Protein AF-0000000076639647 (afdb_homodimer)

Secondary structure (DSSP, 8-state):
---TTHHHHHHHHHHHHHHHHHTT--HHHHHHHHTS-HHHHHHHHTT-S--BHHHHHHHHHHTT--GGGGT----/---TTHHHHHHHHHHHHHHHHHTT--HHHHHHHHTS-HHHHHHHHTT-S--BHHHHHHHHHHTT--GGGGT----

InterPro domains:
  IPR001387 Cro/C1-type, helix-turn-helix domain [PF01381] (16-69)
  IPR001387 Cro/C1-type, helix-turn-helix domain [PS50943] (16-70)
  IPR001387 Cro/C1-type, helix-turn-helix domain [SM00530] (15-70)
  IPR001387 Cro/C1-type, helix-turn-helix domain [cd00093] (13-62)
  IPR010982 Lambda repressor-like, DNA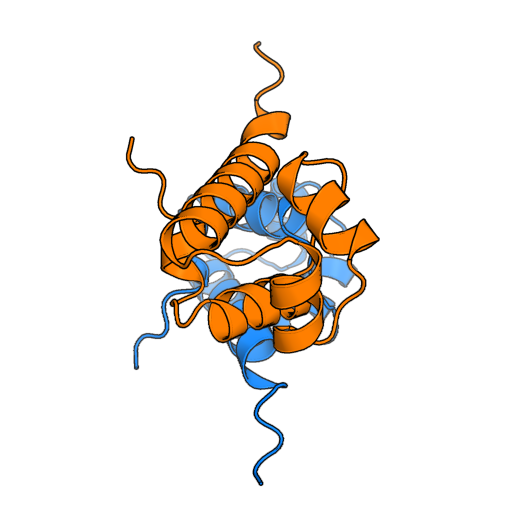-binding domain superfamily [G3DSA:1.10.260.40] (2-74)
  IPR010982 Lambda repressor-like, DNA-binding domain superfamily [SSF47413] (6-72)
  IPR050807 Transcriptional regulator/dioxygenase, bacterial-type [PTHR46797] (12-74)

Solvent-accessible surface area (backbone atoms only — not comparable to full-atom values): 8162 Å² total; per-residue (Å²): 130,80,79,61,74,65,43,58,43,37,48,34,12,46,37,48,47,52,52,36,53,74,69,70,43,50,56,57,55,47,12,59,64,34,73,48,52,38,70,53,46,52,31,34,46,65,40,70,43,79,52,30,53,66,59,49,43,33,45,20,53,52,67,72,46,56,56,56,69,42,64,58,67,85,117,129,76,80,62,74,66,45,59,43,38,48,35,10,48,39,49,47,52,54,35,54,74,69,71,42,51,56,56,55,46,12,59,63,34,73,48,53,38,70,54,46,53,32,34,45,66,39,71,43,79,50,32,52,64,57,48,44,32,46,20,53,52,67,74,46,56,55,57,70,43,65,59,68,84,118

Radius of gyration: 15.53 Å; Cα contacts (8 Å, |Δi|>4): 179; chains: 2; bounding box: 25×42×47 Å

Structure (mmCIF, N/CA/C/O backbone):
data_AF-0000000076639647-model_v1
#
loop_
_entity.id
_entity.type
_entity.pdbx_description
1 polymer 'DNA-binding transcriptional regulator, XRE-family HTH domain'
#
loop_
_atom_site.group_PDB
_atom_site.id
_atom_site.type_symbol
_atom_site.label_atom_id
_atom_site.label_alt_id
_atom_site.label_comp_id
_atom_site.label_asym_id
_atom_site.label_entity_id
_atom_site.label_seq_id
_atom_site.pdbx_PDB_ins_code
_atom_site.Cartn_x
_atom_site.Cartn_y
_atom_site.Cartn_z
_atom_site.occupancy
_atom_site.B_iso_or_equiv
_atom_site.auth_seq_id
_atom_site.auth_comp_id
_atom_site.auth_asym_id
_atom_site.auth_atom_id
_atom_site.pdbx_PDB_model_num
ATOM 1 N N . MET A 1 1 ? 0.332 -7.02 24.578 1 25.45 1 MET A N 1
ATOM 2 C CA . MET A 1 1 ? -0.233 -6.07 23.625 1 25.45 1 MET A CA 1
ATOM 3 C C . MET A 1 1 ? -0.128 -6.605 22.188 1 25.45 1 MET A C 1
ATOM 5 O O . MET A 1 1 ? 0.975 -6.781 21.672 1 25.45 1 MET A O 1
ATOM 9 N N . ALA A 1 2 ? -0.721 -7.527 21.766 1 33.97 2 ALA A N 1
ATOM 10 C CA . ALA A 1 2 ? -0.549 -8.594 20.781 1 33.97 2 ALA A CA 1
ATOM 11 C C . ALA A 1 2 ? -0.058 -8.031 19.438 1 33.97 2 ALA A C 1
ATOM 13 O O . ALA A 1 2 ? -0.407 -6.914 19.062 1 33.97 2 ALA A O 1
ATOM 14 N N . ASN A 1 3 ? 1.203 -8.141 18.984 1 36.84 3 ASN A N 1
ATOM 15 C CA . ASN A 1 3 ? 2.139 -7.723 17.953 1 36.84 3 ASN A CA 1
ATOM 16 C C . ASN A 1 3 ? 1.425 -7.465 16.625 1 36.84 3 ASN A C 1
ATOM 18 O O . ASN A 1 3 ? 1.269 -8.383 15.812 1 36.84 3 ASN A O 1
ATOM 22 N N . ASN A 1 4 ? 0.491 -6.723 16.516 1 41 4 ASN A N 1
ATOM 23 C CA . ASN A 1 4 ? -0.639 -6.309 15.695 1 41 4 ASN A CA 1
ATOM 24 C C . ASN A 1 4 ? -0.181 -5.812 14.32 1 41 4 ASN A C 1
ATOM 26 O O . ASN A 1 4 ? -0.945 -5.164 13.609 1 41 4 ASN A O 1
ATOM 30 N N . LYS A 1 5 ? 0.911 -5.098 14.453 1 46.59 5 LYS A N 1
ATOM 31 C CA . LYS A 1 5 ? 1.604 -4.594 13.273 1 46.59 5 LYS A CA 1
ATOM 32 C C . LYS A 1 5 ? 1.525 -5.594 12.125 1 46.59 5 LYS A C 1
ATOM 34 O O . LYS A 1 5 ? 1.359 -5.207 10.969 1 46.59 5 LYS A O 1
ATOM 39 N N . ASN A 1 6 ? 1.91 -6.953 12.516 1 57.12 6 ASN A N 1
ATOM 40 C CA . ASN A 1 6 ? 2.133 -8.055 11.586 1 57.12 6 ASN A CA 1
ATOM 41 C C . ASN A 1 6 ? 0.899 -8.32 10.727 1 57.12 6 ASN A C 1
ATOM 43 O O . ASN A 1 6 ? 0.887 -9.258 9.922 1 57.12 6 ASN A O 1
ATOM 47 N N . ASN A 1 7 ? -0.027 -7.418 10.898 1 83.56 7 ASN A N 1
ATOM 48 C CA . ASN A 1 7 ? -1.367 -7.863 10.531 1 83.56 7 ASN A CA 1
ATOM 49 C C . ASN A 1 7 ? -1.749 -7.391 9.133 1 83.56 7 ASN A C 1
ATOM 51 O O . ASN A 1 7 ? -2.291 -8.164 8.336 1 83.56 7 ASN A O 1
ATOM 55 N N . ILE A 1 8 ? -1.068 -6.18 8.852 1 94.06 8 ILE A N 1
ATOM 56 C CA . ILE A 1 8 ? -1.58 -5.695 7.57 1 94.06 8 ILE A CA 1
ATOM 57 C C . ILE A 1 8 ? -0.823 -6.363 6.426 1 94.06 8 ILE A C 1
ATOM 59 O O . ILE A 1 8 ? -1.397 -6.641 5.371 1 94.06 8 ILE A O 1
ATOM 63 N N . LEU A 1 9 ? 0.463 -6.621 6.684 1 96.44 9 LEU A N 1
ATOM 64 C CA . LEU A 1 9 ? 1.245 -7.32 5.672 1 96.44 9 LEU A CA 1
ATOM 65 C C . LEU A 1 9 ? 0.719 -8.734 5.461 1 96.44 9 LEU A C 1
ATOM 67 O O . LEU A 1 9 ? 0.667 -9.227 4.328 1 96.44 9 LEU A O 1
ATOM 71 N N . ASN A 1 10 ? 0.425 -9.328 6.578 1 95.75 10 ASN A N 1
ATOM 72 C CA . ASN A 1 10 ? -0.149 -10.664 6.492 1 95.75 10 ASN A CA 1
ATOM 73 C C . ASN A 1 10 ? -1.484 -10.656 5.754 1 95.75 10 ASN A C 1
ATOM 75 O O . ASN A 1 10 ? -1.745 -11.531 4.926 1 95.75 10 ASN A O 1
ATOM 79 N N . LEU A 1 11 ? -2.254 -9.711 6.07 1 94.62 11 LEU A N 1
ATOM 80 C CA . LEU A 1 11 ? -3.555 -9.578 5.422 1 94.62 11 LEU A CA 1
ATOM 81 C C . LEU A 1 11 ? -3.396 -9.406 3.914 1 94.62 11 LEU A C 1
ATOM 83 O O . LEU A 1 11 ? -4.055 -10.102 3.137 1 94.62 11 LEU A O 1
ATOM 87 N N . PHE A 1 12 ? -2.553 -8.516 3.529 1 96.75 12 PHE A N 1
ATOM 88 C CA . PHE A 1 12 ? -2.324 -8.258 2.111 1 96.75 12 PHE A CA 1
ATOM 89 C C . PHE A 1 12 ? -1.763 -9.5 1.425 1 96.75 12 PHE A C 1
ATOM 91 O O . PHE A 1 12 ? -2.256 -9.914 0.372 1 96.75 12 PHE A O 1
ATOM 98 N N . GLY A 1 13 ? -0.747 -10 2.033 1 97.62 13 GLY A N 1
ATOM 99 C CA . GLY A 1 13 ? -0.134 -11.188 1.468 1 97.62 13 GLY A CA 1
ATOM 100 C C . GLY A 1 13 ? -1.11 -12.336 1.295 1 97.62 13 GLY A C 1
ATOM 101 O O . GLY A 1 13 ? -1.112 -13.008 0.26 1 97.62 13 GLY A O 1
ATOM 102 N N . ASP A 1 14 ? -1.937 -12.609 2.271 1 96.5 14 ASP A N 1
ATOM 103 C CA . ASP A 1 14 ? -2.926 -13.68 2.227 1 96.5 14 ASP A CA 1
ATOM 104 C C . ASP A 1 14 ? -3.92 -13.469 1.088 1 96.5 14 ASP A C 1
ATOM 106 O O . ASP A 1 14 ? -4.289 -14.414 0.392 1 96.5 14 ASP A O 1
ATOM 110 N N . ARG A 1 15 ? -4.293 -12.242 0.905 1 96.88 15 ARG A N 1
ATOM 111 C CA . ARG A 1 15 ? -5.238 -11.93 -0.163 1 96.88 15 ARG A CA 1
ATOM 112 C C . ARG A 1 15 ? -4.602 -12.133 -1.533 1 96.88 15 ARG A C 1
ATOM 114 O O . ARG A 1 15 ? -5.258 -12.609 -2.463 1 96.88 15 ARG A O 1
ATOM 121 N N . VAL A 1 16 ? -3.41 -11.719 -1.623 1 98.25 16 VAL A N 1
ATOM 122 C CA . VAL A 1 16 ? -2.686 -11.93 -2.871 1 98.25 16 VAL A CA 1
ATOM 123 C C . VAL A 1 16 ? -2.629 -13.422 -3.186 1 98.25 16 VAL A C 1
ATOM 125 O O . VAL A 1 16 ? -2.934 -13.836 -4.305 1 98.25 16 VAL A O 1
ATOM 128 N N . ARG A 1 17 ? -2.26 -14.156 -2.197 1 98.31 17 ARG A N 1
ATOM 129 C CA . ARG A 1 17 ? -2.176 -15.602 -2.387 1 98.31 17 ARG A CA 1
ATOM 130 C C . ARG A 1 17 ? -3.525 -16.172 -2.801 1 98.31 17 ARG A C 1
ATOM 132 O O . ARG A 1 17 ? -3.605 -16.953 -3.75 1 98.31 17 ARG A O 1
ATOM 139 N N . GLN A 1 18 ? -4.543 -15.836 -2.098 1 97.88 18 GLN A N 1
ATOM 140 C CA . GLN A 1 18 ? -5.887 -16.328 -2.389 1 97.88 18 GLN A CA 1
ATOM 141 C C . GLN A 1 18 ? -6.305 -15.984 -3.812 1 97.88 18 GLN A C 1
ATOM 143 O O . GLN A 1 18 ? -6.797 -16.844 -4.551 1 97.88 18 GLN A O 1
ATOM 148 N N . ALA A 1 19 ? -6.098 -14.766 -4.18 1 98 19 ALA A N 1
ATOM 149 C CA . ALA A 1 19 ? -6.473 -14.305 -5.512 1 98 19 ALA A CA 1
ATOM 150 C C . ALA A 1 19 ? -5.66 -15.016 -6.59 1 98 19 ALA A C 1
ATOM 152 O O . ALA A 1 19 ? -6.195 -15.391 -7.633 1 98 19 ALA A O 1
ATOM 153 N N . ARG A 1 20 ? -4.402 -15.102 -6.297 1 98.62 20 ARG A N 1
ATOM 154 C CA . ARG A 1 20 ? -3.523 -15.789 -7.238 1 98.62 20 ARG A CA 1
ATOM 155 C C . ARG A 1 20 ? -3.979 -17.234 -7.465 1 98.62 20 ARG A C 1
ATOM 157 O O . ARG A 1 20 ? -4.082 -17.672 -8.609 1 98.62 20 ARG A O 1
ATOM 164 N N . VAL A 1 21 ? -4.27 -17.953 -6.41 1 98.44 21 VAL A N 1
ATOM 165 C CA . VAL A 1 21 ? -4.688 -19.344 -6.457 1 98.44 21 VAL A CA 1
ATOM 166 C C . VAL A 1 21 ? -6.043 -19.469 -7.148 1 98.44 21 VAL A C 1
ATOM 168 O O . VAL A 1 21 ? -6.262 -20.359 -7.961 1 98.44 21 VAL A O 1
ATOM 171 N N . GLU A 1 22 ? -6.926 -18.547 -6.863 1 97.88 22 GLU A N 1
ATOM 172 C CA . GLU A 1 22 ? -8.25 -18.516 -7.488 1 97.88 22 GLU A CA 1
ATOM 173 C C . GLU A 1 22 ? -8.141 -18.359 -9 1 97.88 22 GLU A C 1
ATOM 175 O O . GLU A 1 22 ? -8.945 -18.922 -9.742 1 97.88 22 GLU A O 1
ATOM 180 N N . LYS A 1 23 ? -7.152 -17.734 -9.461 1 97.88 23 LYS A N 1
ATOM 181 C CA . LYS A 1 23 ? -6.957 -17.5 -10.883 1 97.88 23 LYS A CA 1
ATOM 182 C C . LYS A 1 23 ? -6.062 -18.562 -11.508 1 97.88 23 LYS A C 1
ATOM 184 O O . LYS A 1 23 ? -5.695 -18.469 -12.68 1 97.88 23 LYS A O 1
ATOM 189 N N . LYS A 1 24 ? -5.645 -19.5 -10.656 1 98.38 24 LYS A N 1
ATOM 190 C CA . LYS A 1 24 ? -4.836 -20.641 -11.07 1 98.38 24 LYS A CA 1
ATOM 191 C C . LYS A 1 24 ? -3.475 -20.188 -11.586 1 98.38 24 LYS A C 1
ATOM 193 O O . LYS A 1 24 ? -2.979 -20.719 -12.586 1 98.38 24 LYS A O 1
ATOM 198 N N . LEU A 1 25 ? -2.969 -19.219 -10.961 1 98.62 25 LEU A N 1
ATOM 199 C CA . LEU A 1 25 ? -1.64 -18.719 -11.297 1 98.62 25 LEU A CA 1
ATOM 200 C C . LEU A 1 25 ? -0.6 -19.234 -10.305 1 98.62 25 LEU A C 1
ATOM 202 O O . LEU A 1 25 ? -0.867 -19.312 -9.102 1 98.62 25 LEU A O 1
ATOM 206 N N . SER A 1 26 ? 0.543 -19.516 -10.859 1 98.62 26 SER A N 1
ATOM 207 C CA . SER A 1 26 ? 1.692 -19.75 -9.992 1 98.62 26 SER A CA 1
ATOM 208 C C . SER A 1 26 ? 2.328 -18.422 -9.555 1 98.62 26 SER A C 1
ATOM 210 O O . SER A 1 26 ? 1.987 -17.359 -10.086 1 98.62 26 SER A O 1
ATOM 212 N N . GLN A 1 27 ? 3.195 -18.531 -8.586 1 98.56 27 GLN A N 1
ATOM 213 C CA . GLN A 1 27 ? 3.936 -17.328 -8.203 1 98.56 27 GLN A CA 1
ATOM 214 C C . GLN A 1 27 ? 4.723 -16.766 -9.383 1 98.56 27 GLN A C 1
ATOM 216 O O . GLN A 1 27 ? 4.824 -15.555 -9.547 1 98.56 27 GLN A O 1
ATOM 221 N N . GLU A 1 28 ? 5.289 -17.656 -10.188 1 98.69 28 GLU A N 1
ATOM 222 C CA . GLU A 1 28 ? 6.043 -17.266 -11.375 1 98.69 28 GLU A CA 1
ATOM 223 C C . GLU A 1 28 ? 5.148 -16.547 -12.383 1 98.69 28 GLU A C 1
ATOM 225 O O . GLU A 1 28 ? 5.527 -15.523 -12.945 1 98.69 28 GLU A O 1
ATOM 230 N N . ASP A 1 29 ? 3.951 -17.141 -12.648 1 98.75 29 ASP A N 1
ATOM 231 C CA . ASP A 1 29 ? 2.992 -16.531 -13.562 1 98.75 29 ASP A CA 1
ATOM 232 C C . ASP A 1 29 ? 2.623 -15.117 -13.109 1 98.75 29 ASP A C 1
ATOM 234 O O . ASP A 1 29 ? 2.643 -14.18 -13.906 1 98.75 29 ASP A O 1
ATOM 238 N N . LEU A 1 30 ? 2.344 -15 -11.883 1 98.75 30 LEU A N 1
ATOM 239 C CA . LEU A 1 30 ? 1.962 -13.703 -11.336 1 98.75 30 LEU A CA 1
ATOM 240 C C . LEU A 1 30 ? 3.113 -12.711 -11.438 1 98.75 30 LEU A C 1
ATOM 242 O O . LEU A 1 30 ? 2.904 -11.539 -11.781 1 98.75 30 LEU A O 1
ATOM 246 N N . ALA A 1 31 ? 4.262 -13.133 -11.062 1 98.75 31 ALA A N 1
ATOM 247 C CA . ALA A 1 31 ? 5.449 -12.289 -11.133 1 98.75 31 ALA A CA 1
ATOM 248 C C . ALA A 1 31 ? 5.648 -11.742 -12.539 1 98.75 31 ALA A C 1
ATOM 250 O O . ALA A 1 31 ? 5.918 -10.547 -12.719 1 98.75 31 ALA A O 1
ATOM 251 N N . ASN A 1 32 ? 5.48 -12.562 -13.516 1 98.62 32 ASN A N 1
ATOM 252 C CA . ASN A 1 32 ? 5.617 -12.156 -14.914 1 98.62 32 ASN A CA 1
ATOM 253 C C . ASN A 1 32 ? 4.566 -11.125 -15.297 1 98.62 32 ASN A C 1
ATOM 255 O O . ASN A 1 32 ? 4.891 -10.094 -15.891 1 98.62 32 ASN A O 1
ATOM 259 N N . LEU A 1 33 ? 3.34 -11.359 -14.945 1 98.44 33 LEU A N 1
ATOM 260 C CA . LEU A 1 33 ? 2.238 -10.461 -15.258 1 98.44 33 LEU A CA 1
ATOM 261 C C . LEU A 1 33 ? 2.434 -9.102 -14.586 1 98.44 33 LEU A C 1
ATOM 263 O O . LEU A 1 33 ? 2.062 -8.07 -15.141 1 98.44 33 LEU A O 1
ATOM 267 N N . ALA A 1 34 ? 2.977 -9.141 -13.414 1 98.44 34 ALA A N 1
ATOM 268 C CA . ALA A 1 34 ? 3.133 -7.922 -12.617 1 98.44 34 ALA A CA 1
ATOM 269 C C . ALA A 1 34 ? 4.477 -7.254 -12.898 1 98.44 34 ALA A C 1
ATOM 271 O O . ALA A 1 34 ? 4.754 -6.172 -12.375 1 98.44 34 ALA A O 1
ATOM 272 N N . ASP A 1 35 ? 5.312 -7.867 -13.648 1 98.38 35 ASP A N 1
ATOM 273 C CA . ASP A 1 35 ? 6.66 -7.379 -13.938 1 98.38 35 ASP A CA 1
ATOM 274 C C . ASP A 1 35 ? 7.484 -7.277 -12.656 1 98.38 35 ASP A C 1
ATOM 276 O O . ASP A 1 35 ? 8.039 -6.219 -12.352 1 98.38 35 ASP A O 1
ATOM 280 N N . LEU A 1 36 ? 7.453 -8.32 -11.953 1 98.5 36 LEU A N 1
ATOM 281 C CA . LEU A 1 36 ? 8.227 -8.484 -10.727 1 98.5 36 LEU A CA 1
ATOM 282 C C . LEU A 1 36 ? 8.953 -9.828 -10.719 1 98.5 36 LEU A C 1
ATOM 284 O O . LEU A 1 36 ? 8.727 -10.664 -11.586 1 98.5 36 LEU A O 1
ATOM 288 N N . HIS A 1 37 ? 9.797 -9.961 -9.742 1 98.19 37 HIS A N 1
ATOM 289 C CA . HIS A 1 37 ? 10.492 -11.234 -9.578 1 98.19 37 HIS A CA 1
ATOM 290 C C . HIS A 1 37 ? 9.656 -12.219 -8.773 1 98.19 37 HIS A C 1
ATOM 292 O O . HIS A 1 37 ? 9.008 -11.836 -7.797 1 98.19 37 HIS A O 1
ATOM 298 N N . ARG A 1 38 ? 9.758 -13.5 -9.156 1 98 38 ARG A N 1
ATOM 299 C CA . ARG A 1 38 ? 9.008 -14.547 -8.469 1 98 38 ARG A CA 1
ATOM 300 C C . ARG A 1 38 ? 9.352 -14.586 -6.984 1 98 38 ARG A C 1
ATOM 302 O O . ARG A 1 38 ? 8.469 -14.758 -6.145 1 98 38 ARG A O 1
ATOM 309 N N . THR A 1 39 ? 10.594 -14.398 -6.648 1 98.19 39 THR A N 1
ATOM 310 C CA . THR A 1 39 ? 11.008 -14.422 -5.25 1 98.19 39 THR A CA 1
ATOM 311 C C . THR A 1 39 ? 10.336 -13.297 -4.469 1 98.19 39 THR A C 1
ATOM 313 O O . THR A 1 39 ? 10.047 -13.438 -3.279 1 98.19 39 THR A O 1
ATOM 316 N N . TYR A 1 40 ? 10.086 -12.219 -5.145 1 98.31 40 TYR A N 1
ATOM 317 C CA . TYR A 1 40 ? 9.406 -11.078 -4.527 1 98.31 40 TYR A CA 1
ATOM 318 C C . TYR A 1 40 ? 7.969 -11.422 -4.176 1 98.31 40 TYR A C 1
ATOM 320 O O . TYR A 1 40 ? 7.5 -11.117 -3.078 1 98.31 40 TYR A O 1
ATOM 328 N N . ILE A 1 41 ? 7.258 -12.094 -5.113 1 98.69 41 ILE A N 1
ATOM 329 C CA . ILE A 1 41 ? 5.883 -12.516 -4.875 1 98.69 41 ILE A CA 1
ATOM 330 C C . ILE A 1 41 ? 5.828 -13.43 -3.65 1 98.69 41 ILE A C 1
ATOM 332 O O . ILE A 1 41 ? 4.984 -13.242 -2.77 1 98.69 41 ILE A O 1
ATOM 336 N N . GLY A 1 42 ? 6.723 -14.359 -3.613 1 98.5 42 GLY A N 1
ATOM 337 C CA . GLY A 1 42 ? 6.773 -15.258 -2.471 1 98.5 42 GLY A CA 1
ATOM 338 C C . GLY A 1 42 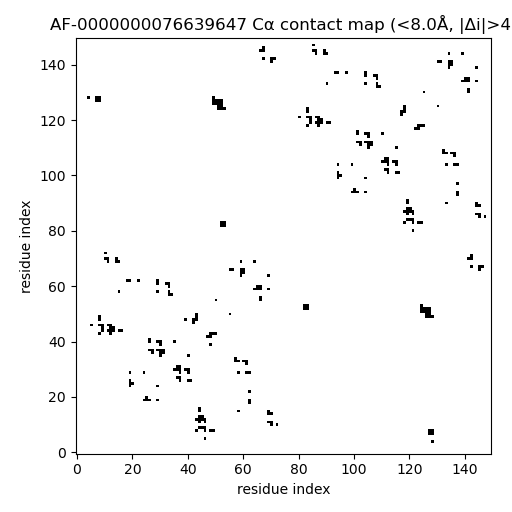? 6.969 -14.531 -1.152 1 98.5 42 GLY A C 1
ATOM 339 O O . GLY A 1 42 ? 6.297 -14.836 -0.165 1 98.5 42 GLY A O 1
ATOM 340 N N . MET A 1 43 ? 7.863 -13.617 -1.14 1 98.38 43 MET A N 1
ATOM 341 C CA . MET A 1 43 ? 8.141 -12.844 0.067 1 98.38 43 MET A CA 1
ATOM 342 C C . MET A 1 43 ? 6.93 -12.016 0.476 1 98.38 43 MET A C 1
ATOM 344 O O . MET A 1 43 ? 6.629 -11.891 1.664 1 98.38 43 MET A O 1
ATOM 348 N N . VAL A 1 44 ? 6.242 -11.445 -0.468 1 98.25 44 VAL A N 1
ATOM 349 C CA . VAL A 1 44 ? 5.043 -10.656 -0.204 1 98.25 44 VAL A CA 1
ATOM 350 C C . VAL A 1 44 ? 3.973 -11.547 0.427 1 98.25 44 VAL A C 1
ATOM 352 O O . VAL A 1 44 ? 3.377 -11.18 1.444 1 98.25 44 VAL A O 1
ATOM 355 N N . GLU A 1 45 ? 3.781 -12.734 -0.145 1 98.25 45 GLU A N 1
ATOM 356 C CA . GLU A 1 45 ? 2.727 -13.633 0.316 1 98.25 45 GLU A CA 1
ATOM 357 C C . GLU A 1 45 ? 3.021 -14.156 1.719 1 98.25 45 GLU A C 1
ATOM 359 O O . GLU A 1 45 ? 2.109 -14.57 2.438 1 98.25 45 GLU A O 1
ATOM 364 N N . ARG A 1 46 ? 4.258 -14.102 2.07 1 97.25 46 ARG A N 1
ATOM 365 C CA . ARG A 1 46 ? 4.648 -14.562 3.396 1 97.25 46 ARG A CA 1
ATOM 366 C C . ARG A 1 46 ? 4.855 -13.391 4.352 1 97.25 46 ARG A C 1
ATOM 368 O O . ARG A 1 46 ? 5.43 -13.562 5.43 1 97.25 46 ARG A O 1
ATOM 375 N N . ALA A 1 47 ? 4.516 -12.242 3.957 1 97 47 ALA A N 1
ATOM 376 C CA . ALA A 1 47 ? 4.621 -11.031 4.762 1 97 47 ALA A CA 1
ATOM 377 C C . ALA A 1 47 ? 6.07 -10.773 5.176 1 97 47 ALA A C 1
ATOM 379 O O . ALA A 1 47 ? 6.328 -10.289 6.281 1 97 47 ALA A O 1
ATOM 380 N N . GLU A 1 48 ? 6.961 -11.055 4.324 1 97.25 48 GLU A N 1
ATOM 381 C CA . GLU A 1 48 ? 8.383 -10.867 4.598 1 97.25 48 GLU A CA 1
ATOM 382 C C . GLU A 1 48 ? 8.898 -9.578 3.965 1 97.25 48 GLU A C 1
ATOM 384 O O . GLU A 1 48 ? 10.055 -9.203 4.164 1 97.25 48 GLU A O 1
ATOM 389 N N . ARG A 1 49 ? 8.055 -8.914 3.273 1 95.94 49 ARG A N 1
ATOM 390 C CA . ARG A 1 49 ? 8.406 -7.66 2.613 1 95.94 49 ARG A CA 1
ATOM 391 C C . ARG A 1 49 ? 7.406 -6.562 2.959 1 95.94 49 ARG A C 1
ATOM 393 O O . ARG A 1 49 ? 6.199 -6.801 3.002 1 95.94 49 ARG A O 1
ATOM 400 N N . ASN A 1 50 ? 7.973 -5.445 3.252 1 96.81 50 ASN A N 1
ATOM 401 C CA . ASN A 1 50 ? 7.141 -4.25 3.328 1 96.81 50 ASN A CA 1
ATOM 402 C C . ASN A 1 50 ? 6.922 -3.633 1.95 1 96.81 50 ASN A C 1
ATOM 404 O O . ASN A 1 50 ? 7.656 -2.732 1.543 1 96.81 50 ASN A O 1
ATOM 408 N N . ILE A 1 51 ? 5.871 -4.125 1.27 1 97.81 51 ILE A N 1
ATOM 409 C CA . ILE A 1 51 ? 5.613 -3.84 -0.137 1 97.81 51 ILE A CA 1
ATOM 410 C C . ILE A 1 51 ? 5.27 -2.361 -0.308 1 97.81 51 ILE A C 1
ATOM 412 O O . ILE A 1 51 ? 4.703 -1.74 0.594 1 97.81 51 ILE A O 1
ATOM 416 N N . THR A 1 52 ? 5.594 -1.836 -1.514 1 97.75 52 THR A N 1
ATOM 417 C CA . THR A 1 52 ? 5.332 -0.434 -1.817 1 97.75 52 THR A CA 1
ATOM 418 C C . THR A 1 52 ? 4.004 -0.282 -2.553 1 97.75 52 THR A C 1
ATOM 420 O O . THR A 1 52 ? 3.455 -1.26 -3.068 1 97.75 52 THR A O 1
ATOM 423 N N . LEU A 1 53 ? 3.592 0.951 -2.578 1 97.56 53 LEU A N 1
ATOM 424 C CA . LEU A 1 53 ? 2.316 1.261 -3.217 1 97.56 53 LEU A CA 1
ATOM 425 C C . LEU A 1 53 ? 2.355 0.924 -4.703 1 97.56 53 LEU A C 1
ATOM 427 O O . LEU A 1 53 ? 1.414 0.331 -5.234 1 97.56 53 LEU A O 1
ATOM 431 N N . ILE A 1 54 ? 3.393 1.237 -5.375 1 97.06 54 ILE A N 1
ATOM 432 C CA . ILE A 1 54 ? 3.506 0.964 -6.805 1 97.06 54 ILE A CA 1
ATOM 433 C C . ILE A 1 54 ? 3.449 -0.542 -7.047 1 97.06 54 ILE A C 1
ATOM 435 O O . ILE A 1 54 ? 2.709 -1.011 -7.918 1 97.06 54 ILE A O 1
ATOM 439 N N . ASN A 1 55 ? 4.191 -1.289 -6.285 1 97.81 55 ASN A N 1
ATOM 440 C CA . ASN A 1 55 ? 4.207 -2.736 -6.473 1 97.81 55 ASN A CA 1
ATOM 441 C C . ASN A 1 55 ? 2.871 -3.367 -6.094 1 97.81 55 ASN A C 1
ATOM 443 O O . ASN A 1 55 ? 2.441 -4.34 -6.715 1 97.81 55 ASN A O 1
ATOM 447 N N . MET A 1 56 ? 2.271 -2.842 -5.07 1 97.56 56 MET A N 1
ATOM 448 C CA . MET A 1 56 ? 0.926 -3.301 -4.738 1 97.56 56 MET A CA 1
ATOM 449 C C . MET A 1 56 ? -0.018 -3.129 -5.922 1 97.56 56 MET A C 1
ATOM 451 O O . MET A 1 56 ? -0.794 -4.031 -6.238 1 97.56 56 MET A O 1
ATOM 455 N N . ASN A 1 57 ? 0.089 -2.012 -6.52 1 96.81 57 ASN A N 1
ATOM 456 C CA . ASN A 1 57 ? -0.773 -1.713 -7.656 1 96.81 57 ASN A CA 1
ATOM 457 C C . ASN A 1 57 ? -0.471 -2.625 -8.844 1 96.81 57 ASN A C 1
ATOM 459 O O . ASN A 1 57 ? -1.386 -3.07 -9.539 1 96.81 57 ASN A O 1
ATOM 463 N N . LYS A 1 58 ? 0.728 -2.854 -9.086 1 97.75 58 LYS A N 1
ATOM 464 C CA . LYS A 1 58 ? 1.107 -3.781 -10.148 1 97.75 58 LYS A CA 1
ATOM 465 C C . LYS A 1 58 ? 0.479 -5.152 -9.922 1 97.75 58 LYS A C 1
ATOM 467 O O . LYS A 1 58 ? -0.057 -5.754 -10.859 1 97.75 58 LYS A O 1
ATOM 472 N N . ILE A 1 59 ? 0.567 -5.629 -8.695 1 98.25 59 ILE A N 1
ATOM 473 C CA . ILE A 1 59 ? 0.025 -6.941 -8.359 1 98.25 59 ILE A CA 1
ATOM 474 C C . ILE A 1 59 ? -1.49 -6.938 -8.547 1 98.25 59 ILE A C 1
ATOM 476 O O . ILE A 1 59 ? -2.053 -7.871 -9.125 1 98.25 59 ILE A O 1
ATOM 480 N N . ALA A 1 60 ? -2.088 -5.973 -8.062 1 97.5 60 ALA A N 1
ATOM 481 C CA . ALA A 1 60 ? -3.535 -5.863 -8.227 1 97.5 60 ALA A CA 1
ATOM 482 C C . ALA A 1 60 ? -3.928 -5.906 -9.695 1 97.5 60 ALA A C 1
ATOM 484 O O . ALA A 1 60 ? -4.848 -6.633 -10.086 1 97.5 60 ALA A O 1
ATOM 485 N N . GLN A 1 61 ? -3.248 -5.152 -10.523 1 97.31 61 GLN A N 1
ATOM 486 C CA . GLN A 1 61 ? -3.525 -5.105 -11.953 1 97.31 61 GLN A CA 1
ATOM 487 C C . GLN A 1 61 ? -3.291 -6.465 -12.602 1 97.31 61 GLN A C 1
ATOM 489 O O . GLN A 1 61 ? -4.098 -6.918 -13.422 1 97.31 61 GLN A O 1
ATOM 494 N N . ALA A 1 62 ? -2.209 -7.039 -12.188 1 98.19 62 ALA A N 1
ATOM 495 C CA . ALA A 1 62 ? -1.882 -8.359 -12.719 1 98.19 62 ALA A CA 1
ATOM 496 C C . ALA A 1 62 ? -2.973 -9.375 -12.383 1 98.19 62 ALA A C 1
ATOM 498 O O . ALA A 1 62 ? -3.223 -10.305 -13.156 1 98.19 62 ALA A O 1
ATOM 499 N N . LEU A 1 63 ? -3.604 -9.18 -11.266 1 98.31 63 LEU A N 1
ATOM 500 C CA . LEU A 1 63 ? -4.656 -10.078 -10.805 1 98.31 63 LEU A CA 1
ATOM 501 C C . LEU A 1 63 ? -6.02 -9.625 -11.305 1 98.31 63 LEU A C 1
ATOM 503 O O . LEU A 1 63 ? -7.039 -10.25 -11 1 98.31 63 LEU A O 1
ATOM 507 N N . ASP A 1 64 ? -6.082 -8.531 -12.031 1 97.31 64 ASP A N 1
ATOM 508 C CA . ASP A 1 64 ? -7.316 -7.93 -12.531 1 97.31 64 ASP A CA 1
ATOM 509 C C . ASP A 1 64 ? -8.25 -7.555 -11.383 1 97.31 64 ASP A C 1
ATOM 511 O O . ASP A 1 64 ? -9.438 -7.887 -11.406 1 97.31 64 ASP A O 1
ATOM 515 N N . LEU A 1 65 ? -7.707 -6.984 -10.367 1 96.69 65 LEU A N 1
ATOM 516 C CA . LEU A 1 65 ? -8.43 -6.492 -9.195 1 96.69 65 LEU A CA 1
ATOM 517 C C . LEU A 1 65 ? -8.109 -5.023 -8.938 1 96.69 65 LEU A C 1
ATOM 519 O O . LEU A 1 65 ? -7.094 -4.512 -9.414 1 96.69 65 LEU A O 1
ATOM 523 N N . LYS A 1 66 ? -9.023 -4.43 -8.164 1 94.06 66 LYS A N 1
ATOM 524 C CA . LYS A 1 66 ? -8.695 -3.123 -7.602 1 94.06 66 LYS A CA 1
ATOM 525 C C . LYS A 1 66 ? -7.816 -3.266 -6.363 1 94.06 66 LYS A C 1
ATOM 527 O O . LYS A 1 66 ? -7.965 -4.219 -5.594 1 94.06 66 LYS A O 1
ATOM 532 N N . LEU A 1 67 ? -6.918 -2.352 -6.188 1 95.19 67 LEU A N 1
ATOM 533 C CA . LEU A 1 67 ? -6.016 -2.398 -5.043 1 95.19 67 LEU A CA 1
ATOM 534 C C . LEU A 1 67 ? -6.793 -2.525 -3.738 1 95.19 67 LEU A C 1
ATOM 536 O O . LEU A 1 67 ? -6.406 -3.289 -2.852 1 95.19 67 LEU A O 1
ATOM 540 N N . ILE A 1 68 ? -7.906 -1.847 -3.625 1 94.19 68 ILE A N 1
ATOM 541 C CA . ILE A 1 68 ? -8.703 -1.83 -2.404 1 94.19 68 ILE A CA 1
ATOM 542 C C . ILE A 1 68 ? -9.227 -3.234 -2.109 1 94.19 68 ILE A C 1
ATOM 544 O O . ILE A 1 68 ? -9.43 -3.598 -0.949 1 94.19 68 ILE A O 1
ATOM 548 N N . ASP A 1 69 ? -9.414 -4.023 -3.156 1 93.38 69 ASP A N 1
ATOM 549 C CA . ASP A 1 69 ? -9.906 -5.387 -2.973 1 93.38 69 ASP A CA 1
ATOM 550 C C . ASP A 1 69 ? -8.875 -6.242 -2.232 1 93.38 69 ASP A C 1
ATOM 552 O O . ASP A 1 69 ? -9.242 -7.191 -1.533 1 93.38 69 ASP A O 1
ATOM 556 N N . LEU A 1 70 ? -7.664 -5.906 -2.348 1 95.75 70 LEU A N 1
ATOM 557 C CA . LEU A 1 70 ? -6.59 -6.664 -1.717 1 95.75 70 LEU A CA 1
ATOM 558 C C . LEU A 1 70 ? -6.348 -6.18 -0.291 1 95.75 70 LEU A C 1
ATOM 560 O O . LEU A 1 70 ? -5.598 -6.805 0.462 1 95.75 70 LEU A O 1
ATOM 564 N N . LEU A 1 71 ? -7.004 -5.09 0.078 1 93.81 71 LEU A N 1
ATOM 565 C CA . LEU A 1 71 ? -6.789 -4.512 1.399 1 93.81 71 LEU A CA 1
ATOM 566 C C . LEU A 1 71 ? -8.047 -4.621 2.252 1 93.81 71 LEU A C 1
ATOM 568 O O . LEU A 1 71 ? -8.055 -4.199 3.41 1 93.81 71 LEU A O 1
ATOM 572 N N . LYS A 1 72 ? -9.148 -5.039 1.615 1 82.81 72 LYS A N 1
ATOM 573 C CA . LYS A 1 72 ? -10.406 -5.172 2.34 1 82.81 72 LYS A CA 1
ATOM 574 C C . LYS A 1 72 ? -10.32 -6.27 3.396 1 82.81 72 LYS A C 1
ATOM 576 O O . LYS A 1 72 ? -9.742 -7.328 3.154 1 82.81 72 LYS A O 1
ATOM 581 N N . ASN A 1 73 ? -10.391 -5.758 4.707 1 66 73 ASN A N 1
ATOM 582 C CA . ASN A 1 73 ? -10.516 -6.789 5.73 1 66 73 ASN A CA 1
ATOM 583 C C . ASN A 1 73 ? -11.922 -7.391 5.754 1 66 73 ASN A C 1
ATOM 585 O O . ASN A 1 73 ? -12.914 -6.668 5.648 1 66 73 ASN A O 1
ATOM 589 N N . ASP A 1 74 ? -12.125 -8.555 5.234 1 48.94 74 ASP A N 1
ATOM 590 C CA . ASP A 1 74 ? -13.422 -9.18 5.465 1 48.94 74 ASP A CA 1
ATOM 591 C C . ASP A 1 74 ? -13.82 -9.094 6.934 1 48.94 74 ASP A C 1
ATOM 593 O O . ASP A 1 74 ? -15 -9.258 7.277 1 48.94 74 ASP A O 1
ATOM 597 N N . THR A 1 75 ? -13.008 -8.562 7.891 1 39.25 75 THR A N 1
ATOM 598 C CA . THR A 1 75 ? -13.719 -8.805 9.141 1 39.25 75 THR A CA 1
ATOM 599 C C . THR A 1 75 ? -14.867 -7.812 9.312 1 39.25 75 THR A C 1
ATOM 601 O O . THR A 1 75 ? -14.797 -6.684 8.82 1 39.25 75 THR A O 1
ATOM 604 N N . MET B 1 1 ? 0.353 7.785 -24.734 1 26 1 MET B N 1
ATOM 605 C CA . MET B 1 1 ? -0.069 6.75 -23.797 1 26 1 MET B CA 1
ATOM 606 C C . MET B 1 1 ? 0.052 7.238 -22.359 1 26 1 MET B C 1
ATOM 608 O O . MET B 1 1 ? 1.159 7.461 -21.859 1 26 1 MET B O 1
ATOM 612 N N . ALA B 1 2 ? -0.496 8.164 -21.953 1 33.16 2 ALA B N 1
ATOM 613 C CA . ALA B 1 2 ? -0.314 9.211 -20.938 1 33.16 2 ALA B CA 1
ATOM 614 C C . ALA B 1 2 ? 0.171 8.625 -19.625 1 33.16 2 ALA B C 1
ATOM 616 O O . ALA B 1 2 ? -0.203 7.512 -19.25 1 33.16 2 ALA B O 1
ATOM 617 N N . ASN B 1 3 ? 1.419 8.766 -19.141 1 35.84 3 ASN B N 1
ATOM 618 C CA . ASN B 1 3 ? 2.334 8.336 -18.094 1 35.84 3 ASN B CA 1
ATOM 619 C C . ASN B 1 3 ? 1.598 8.086 -16.781 1 35.84 3 ASN B C 1
ATOM 621 O O . ASN B 1 3 ? 1.431 9 -15.969 1 35.84 3 ASN B O 1
ATOM 625 N N . ASN B 1 4 ? 0.634 7.316 -16.734 1 40.59 4 ASN B N 1
ATOM 626 C CA . ASN B 1 4 ? -0.506 7 -15.883 1 40.59 4 ASN B CA 1
ATOM 627 C C . ASN B 1 4 ? -0.06 6.52 -14.5 1 40.59 4 ASN B C 1
ATOM 629 O O . ASN B 1 4 ? -0.817 5.848 -13.797 1 40.59 4 ASN B O 1
ATOM 633 N N . LYS B 1 5 ? 1.045 5.887 -14.617 1 46.81 5 LYS B N 1
ATOM 634 C CA . LYS B 1 5 ? 1.761 5.398 -13.445 1 46.81 5 LYS B CA 1
ATOM 635 C C . LYS B 1 5 ? 1.593 6.352 -12.258 1 46.81 5 LYS B C 1
ATOM 637 O O . LYS B 1 5 ? 1.438 5.91 -11.117 1 46.81 5 LYS B O 1
ATOM 642 N N . ASN B 1 6 ? 1.957 7.73 -12.586 1 55.53 6 ASN B N 1
ATOM 643 C CA . ASN B 1 6 ? 2.119 8.812 -11.617 1 55.53 6 ASN B CA 1
ATOM 644 C C . ASN B 1 6 ? 0.866 8.992 -10.766 1 55.53 6 ASN B C 1
ATOM 646 O O . ASN B 1 6 ? 0.77 9.945 -9.992 1 55.53 6 ASN B O 1
ATOM 650 N N . ASN B 1 7 ? -0.069 8.039 -10.977 1 83.44 7 ASN B N 1
ATOM 651 C CA . ASN B 1 7 ? -1.446 8.398 -10.648 1 83.44 7 ASN B CA 1
ATOM 652 C C . ASN B 1 7 ? -1.845 7.902 -9.266 1 83.44 7 ASN B C 1
ATOM 654 O O . ASN B 1 7 ? -2.459 8.633 -8.492 1 83.44 7 ASN B O 1
ATOM 658 N N . ILE B 1 8 ? -1.107 6.754 -8.93 1 94.12 8 ILE B N 1
ATOM 659 C CA . ILE B 1 8 ? -1.637 6.242 -7.668 1 94.12 8 ILE B CA 1
ATOM 660 C C . ILE B 1 8 ? -0.958 6.949 -6.496 1 94.12 8 ILE B C 1
ATOM 662 O O . ILE B 1 8 ? -1.583 7.188 -5.461 1 94.12 8 ILE B O 1
ATOM 666 N N . LEU B 1 9 ? 0.322 7.27 -6.715 1 96.44 9 LEU B N 1
ATOM 667 C CA . LEU B 1 9 ? 1.031 8.008 -5.676 1 96.44 9 LEU B CA 1
ATOM 668 C C . LEU B 1 9 ? 0.425 9.398 -5.484 1 96.44 9 LEU B C 1
ATOM 670 O O . LEU B 1 9 ? 0.311 9.875 -4.355 1 96.44 9 LEU B O 1
ATOM 674 N N . ASN B 1 10 ? 0.133 9.969 -6.609 1 95.75 10 ASN B N 1
ATOM 675 C CA . ASN B 1 10 ? -0.513 11.273 -6.547 1 95.75 10 ASN B CA 1
ATOM 676 C C . ASN B 1 10 ? -1.87 11.195 -5.855 1 95.75 10 ASN B C 1
ATOM 678 O O . ASN B 1 10 ? -2.203 12.055 -5.035 1 95.75 10 ASN B O 1
ATOM 682 N N . LEU B 1 11 ? -2.58 10.211 -6.203 1 94.62 11 LEU B N 1
ATOM 683 C CA . LEU B 1 11 ? -3.895 10.008 -5.602 1 94.62 11 LEU B CA 1
ATOM 684 C C . LEU B 1 11 ? -3.779 9.852 -4.09 1 94.62 11 LEU B C 1
ATOM 686 O O . LEU B 1 11 ? -4.5 10.508 -3.336 1 94.62 11 LEU B O 1
ATOM 690 N N . PHE B 1 12 ? -2.898 9.008 -3.664 1 96.75 12 PHE B N 1
ATOM 691 C CA . PHE B 1 12 ? -2.705 8.766 -2.24 1 96.75 12 PHE B CA 1
ATOM 692 C C . PHE B 1 12 ? -2.234 10.031 -1.535 1 96.75 12 PHE B C 1
ATOM 694 O O . PHE B 1 12 ? -2.783 10.414 -0.5 1 96.75 12 PHE B O 1
ATOM 701 N N . GLY B 1 13 ? -1.225 10.578 -2.117 1 97.62 13 GLY B N 1
ATOM 702 C CA . GLY B 1 13 ? -0.695 11.805 -1.532 1 97.62 13 GLY B CA 1
ATOM 703 C C . G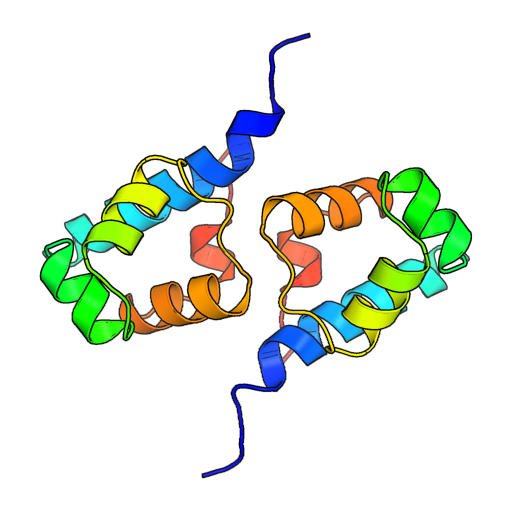LY B 1 13 ? -1.736 12.898 -1.395 1 97.62 13 GLY B C 1
ATOM 704 O O . GLY B 1 13 ? -1.81 13.57 -0.36 1 97.62 13 GLY B O 1
ATOM 705 N N . ASP B 1 14 ? -2.547 13.125 -2.4 1 96.5 14 ASP B N 1
ATOM 706 C CA . ASP B 1 14 ? -3.594 14.141 -2.391 1 96.5 14 ASP B CA 1
ATOM 707 C C . ASP B 1 14 ? -4.613 13.875 -1.288 1 96.5 14 ASP B C 1
ATOM 709 O O . ASP B 1 14 ? -5.059 14.797 -0.606 1 96.5 14 ASP B O 1
ATOM 713 N N . ARG B 1 15 ? -4.918 12.625 -1.109 1 96.81 15 ARG B N 1
ATOM 714 C CA . ARG B 1 15 ? -5.883 12.258 -0.077 1 96.81 15 ARG B CA 1
ATOM 715 C C . ARG B 1 15 ? -5.309 12.492 1.316 1 96.81 15 ARG B C 1
ATOM 717 O O . ARG B 1 15 ? -6.02 12.938 2.221 1 96.81 15 ARG B O 1
ATOM 724 N N . VAL B 1 16 ? -4.102 12.148 1.453 1 98.25 16 VAL B N 1
ATOM 725 C CA . VAL B 1 16 ? -3.436 12.398 2.727 1 98.25 16 VAL B CA 1
ATOM 726 C C . VAL B 1 16 ? -3.469 13.891 3.045 1 98.25 16 VAL B C 1
ATOM 728 O O . VAL B 1 16 ? -3.834 14.289 4.152 1 98.25 16 VAL B O 1
ATOM 731 N N . ARG B 1 17 ? -3.111 14.656 2.066 1 98.31 17 ARG B N 1
ATOM 732 C CA . ARG B 1 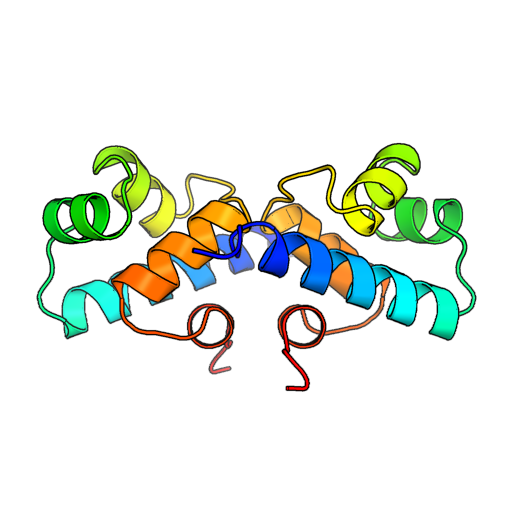17 ? -3.111 16.094 2.258 1 98.31 17 ARG B CA 1
ATOM 733 C C . ARG B 1 17 ? -4.504 16.609 2.623 1 98.31 17 ARG B C 1
ATOM 735 O O . ARG B 1 17 ? -4.66 17.375 3.566 1 98.31 17 ARG B O 1
ATOM 742 N N . GLN B 1 18 ? -5.48 16.203 1.876 1 97.88 18 GLN B N 1
ATOM 743 C CA . GLN B 1 18 ? -6.855 16.625 2.119 1 97.88 18 GLN B CA 1
ATOM 744 C C . GLN B 1 18 ? -7.305 16.25 3.527 1 97.88 18 GLN B C 1
ATOM 746 O O . GLN B 1 18 ? -7.871 17.078 4.246 1 97.88 18 GLN B O 1
ATOM 751 N N . ALA B 1 19 ? -7.047 15.047 3.9 1 98 19 ALA B N 1
ATOM 752 C CA . ALA B 1 19 ? -7.445 14.562 5.219 1 98 19 ALA B CA 1
ATOM 753 C C . ALA B 1 19 ? -6.707 15.312 6.324 1 98 19 ALA B C 1
ATOM 755 O O . ALA B 1 19 ? -7.301 15.664 7.348 1 98 19 ALA B O 1
ATOM 756 N N . ARG B 1 20 ? -5.445 15.477 6.074 1 98.62 20 ARG B N 1
ATOM 757 C CA . ARG B 1 20 ? -4.637 16.203 7.043 1 98.62 20 ARG B CA 1
ATOM 758 C C . ARG B 1 20 ? -5.176 17.625 7.254 1 98.62 20 ARG B C 1
ATOM 760 O O . ARG B 1 20 ? -5.348 18.062 8.391 1 98.62 20 ARG B O 1
ATOM 767 N N . VAL B 1 21 ? -5.469 18.328 6.203 1 98.5 21 VAL B N 1
ATOM 768 C CA . VAL B 1 21 ? -5.961 19.703 6.234 1 98.5 21 VAL B CA 1
ATOM 769 C C . VAL B 1 21 ? -7.344 19.734 6.879 1 98.5 21 VAL B C 1
ATOM 771 O O . VAL B 1 21 ? -7.637 20.625 7.684 1 98.5 21 VAL B O 1
ATOM 774 N N . GLU B 1 22 ? -8.164 18.766 6.551 1 97.81 22 GLU B N 1
ATOM 775 C CA . GLU B 1 22 ? -9.5 18.672 7.125 1 97.81 22 GLU B CA 1
ATOM 776 C C . GLU B 1 22 ? -9.445 18.531 8.641 1 97.81 22 GLU B C 1
ATOM 778 O O . GLU B 1 22 ? -10.305 19.047 9.359 1 97.81 22 GLU B O 1
ATOM 783 N N . LYS B 1 23 ? -8.438 17.953 9.148 1 97.88 23 LYS B N 1
ATOM 784 C CA . LYS B 1 23 ? -8.281 17.719 10.578 1 97.88 23 LYS B CA 1
ATOM 785 C C . LYS B 1 23 ? -7.465 18.828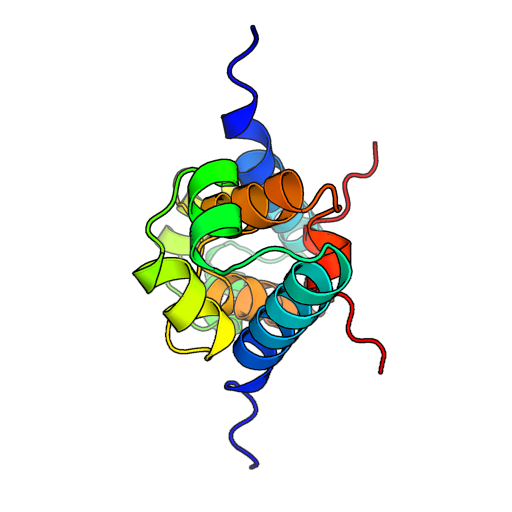 11.234 1 97.88 23 LYS B C 1
ATOM 787 O O . LYS B 1 23 ? -7.129 18.75 12.414 1 97.88 23 LYS B O 1
ATOM 792 N N . LYS B 1 24 ? -7.078 19.797 10.398 1 98.31 24 LYS B N 1
ATOM 793 C CA . LYS B 1 24 ? -6.348 20.969 10.836 1 98.31 24 LYS B CA 1
ATOM 794 C C . LYS B 1 24 ? -4.98 20.594 11.406 1 98.31 24 LYS B C 1
ATOM 796 O O . LYS B 1 24 ? -4.547 21.141 12.422 1 98.31 24 LYS B O 1
ATOM 801 N N . LEU B 1 25 ? -4.395 19.656 10.789 1 98.62 25 LEU B N 1
ATOM 802 C CA . LEU B 1 25 ? -3.055 19.219 11.172 1 98.62 25 LEU B CA 1
ATOM 803 C C . LEU B 1 25 ? -2.008 19.781 10.219 1 98.62 25 LEU B C 1
ATOM 805 O O . LEU B 1 25 ? -2.236 19.844 9.008 1 98.62 25 LEU B O 1
ATOM 809 N N . SER B 1 26 ? -0.896 20.156 10.82 1 98.62 26 SER B N 1
ATOM 810 C CA . SER B 1 26 ? 0.271 20.453 9.992 1 98.62 26 SER B CA 1
ATOM 811 C C . SER B 1 26 ? 0.991 19.172 9.586 1 98.62 26 SER B C 1
ATOM 813 O O . SER B 1 26 ? 0.687 18.094 10.102 1 98.62 26 SER B O 1
ATOM 815 N N . GLN B 1 27 ? 1.887 19.297 8.641 1 98.56 27 GLN B N 1
ATOM 816 C CA . GLN B 1 27 ? 2.703 18.141 8.281 1 98.56 27 GLN B CA 1
ATOM 817 C C . GLN B 1 27 ? 3.475 17.625 9.492 1 98.56 27 GLN B C 1
ATOM 819 O O . GLN B 1 27 ? 3.629 16.406 9.664 1 98.56 27 GLN B O 1
ATOM 824 N N . GLU B 1 28 ? 3.959 18.531 10.312 1 98.62 28 GLU B N 1
ATOM 825 C CA . GLU B 1 28 ? 4.688 18.188 11.523 1 98.62 28 GLU B CA 1
ATOM 826 C C . GLU B 1 28 ? 3.795 17.422 12.508 1 98.62 28 GLU B C 1
ATOM 828 O O . GLU B 1 28 ? 4.207 16.422 13.078 1 98.62 28 GLU B O 1
ATOM 833 N N . ASP B 1 29 ? 2.566 17.953 12.727 1 98.75 29 ASP B N 1
ATOM 834 C CA . ASP B 1 29 ? 1.609 17.297 13.609 1 98.75 29 ASP B CA 1
ATOM 835 C C . ASP B 1 29 ? 1.331 15.859 13.141 1 98.75 29 ASP B C 1
ATOM 837 O O . ASP B 1 29 ? 1.37 14.922 13.938 1 98.75 29 ASP B O 1
ATOM 841 N N . LEU B 1 30 ? 1.104 15.719 11.898 1 98.75 30 LEU B N 1
ATOM 842 C CA . LEU B 1 30 ? 0.811 14.406 11.336 1 98.75 30 LEU B CA 1
ATOM 843 C C . LEU B 1 30 ? 2.01 13.477 11.484 1 98.75 30 LEU B C 1
ATOM 845 O O . LEU B 1 30 ? 1.851 12.297 11.82 1 98.75 30 LEU B O 1
ATOM 849 N N . ALA B 1 31 ? 3.145 13.977 11.148 1 98.75 31 ALA B N 1
ATOM 850 C CA . ALA B 1 31 ? 4.371 13.188 11.266 1 98.75 31 ALA B CA 1
ATOM 851 C C . ALA B 1 31 ? 4.547 12.648 12.68 1 98.75 31 ALA B C 1
ATOM 853 O O . ALA B 1 31 ? 4.871 11.477 12.867 1 98.75 31 ALA B O 1
ATOM 854 N N . ASN B 1 32 ? 4.301 13.469 13.648 1 98.62 32 ASN B N 1
ATOM 855 C CA . ASN B 1 32 ? 4.406 13.062 15.047 1 98.62 32 ASN B CA 1
ATOM 856 C C . ASN B 1 32 ? 3.396 11.977 15.398 1 98.62 32 ASN B C 1
ATOM 858 O O . ASN B 1 32 ? 3.75 10.969 16.016 1 98.62 32 ASN B O 1
ATOM 862 N N . LEU B 1 33 ? 2.174 12.141 15.008 1 98.38 33 LEU B N 1
ATOM 863 C CA . LEU B 1 33 ? 1.11 11.188 15.281 1 98.38 33 LEU B CA 1
ATOM 864 C C . LEU B 1 33 ? 1.401 9.844 14.617 1 98.38 33 LEU B C 1
ATOM 866 O O . LEU B 1 33 ? 1.067 8.789 15.156 1 98.38 33 LEU B O 1
ATOM 870 N N . ALA B 1 34 ? 1.988 9.898 13.469 1 98.44 34 ALA B N 1
ATOM 871 C CA . ALA B 1 34 ? 2.234 8.695 12.68 1 98.44 34 ALA B CA 1
ATOM 872 C C . ALA B 1 34 ? 3.6 8.094 13 1 98.44 34 ALA B C 1
ATOM 874 O O . ALA B 1 34 ? 3.955 7.031 12.484 1 98.44 34 ALA B O 1
ATOM 875 N N . ASP B 1 35 ? 4.375 8.75 13.781 1 98.31 35 ASP B N 1
ATOM 876 C CA . ASP B 1 35 ? 5.734 8.336 14.109 1 98.31 35 ASP B CA 1
ATOM 877 C C . ASP B 1 35 ? 6.609 8.281 12.859 1 98.31 35 ASP B C 1
ATOM 879 O O . ASP B 1 35 ? 7.234 7.258 12.578 1 98.31 35 ASP B O 1
ATOM 883 N N . LEU B 1 36 ? 6.551 9.336 12.156 1 98.44 36 LEU B N 1
ATOM 884 C CA . LEU B 1 36 ? 7.355 9.539 10.953 1 98.44 36 LEU B CA 1
ATOM 885 C C . LEU B 1 36 ? 8.016 10.922 10.977 1 98.44 36 LEU B C 1
ATOM 887 O O . LEU B 1 36 ? 7.707 11.742 11.836 1 98.44 36 LEU B O 1
ATOM 891 N N . HIS B 1 37 ?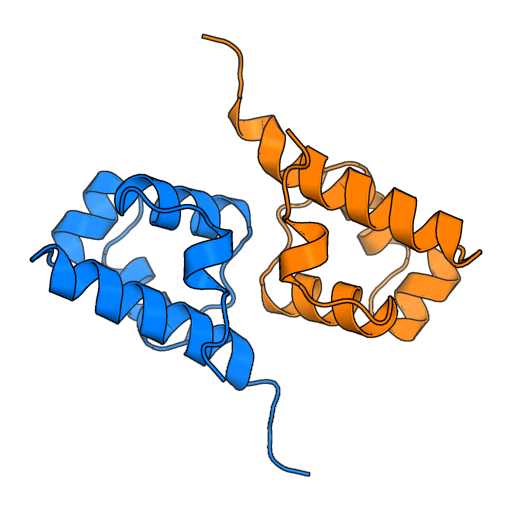 8.875 11.102 10.031 1 98.19 37 HIS B N 1
ATOM 892 C CA . HIS B 1 37 ? 9.508 12.406 9.898 1 98.19 37 HIS B CA 1
ATOM 893 C C . HIS B 1 37 ? 8.648 13.352 9.062 1 98.19 37 HIS B C 1
ATOM 895 O O . HIS B 1 37 ? 8.055 12.938 8.062 1 98.19 37 HIS B O 1
ATOM 901 N N . ARG B 1 38 ? 8.688 14.625 9.453 1 97.94 38 ARG B N 1
ATOM 902 C CA . ARG B 1 38 ? 7.902 15.633 8.75 1 97.94 38 ARG B CA 1
ATOM 903 C C . ARG B 1 38 ? 8.289 15.695 7.273 1 97.94 38 ARG B C 1
ATOM 905 O O . ARG B 1 38 ? 7.422 15.828 6.406 1 97.94 38 ARG B O 1
ATOM 912 N N . THR B 1 39 ? 9.555 15.578 6.969 1 98.12 39 THR B N 1
ATOM 913 C CA . THR B 1 39 ? 10.008 15.625 5.578 1 98.12 39 THR B CA 1
ATOM 914 C C . THR B 1 39 ? 9.414 14.469 4.781 1 98.12 39 THR B C 1
ATOM 916 O O . THR B 1 39 ? 9.164 14.594 3.58 1 98.12 39 THR B O 1
ATOM 919 N N . TYR B 1 40 ? 9.203 13.391 5.449 1 98.31 40 TYR B N 1
ATOM 920 C CA . TYR B 1 40 ? 8.617 12.219 4.809 1 98.31 40 TYR B CA 1
ATOM 921 C C . TYR B 1 40 ? 7.168 12.484 4.41 1 98.31 40 TYR B C 1
ATOM 923 O O . TYR B 1 40 ? 6.754 12.148 3.297 1 98.31 40 TYR B O 1
ATOM 931 N N . ILE B 1 41 ? 6.391 13.117 5.328 1 98.62 41 ILE B N 1
ATOM 932 C CA . ILE B 1 41 ? 5 13.461 5.039 1 98.62 41 ILE B CA 1
ATOM 933 C C . ILE B 1 41 ? 4.938 14.367 3.812 1 98.62 41 ILE B C 1
ATOM 935 O O . ILE B 1 41 ? 4.137 14.133 2.902 1 98.62 41 ILE B O 1
ATOM 939 N N . GLY B 1 42 ? 5.793 15.344 3.809 1 98.5 42 GLY B N 1
ATOM 940 C CA . GLY B 1 42 ? 5.832 16.25 2.666 1 98.5 42 GLY B CA 1
ATOM 941 C C . GLY B 1 42 ? 6.113 15.531 1.356 1 98.5 42 GLY B C 1
ATOM 942 O O . GLY B 1 42 ? 5.457 15.797 0.348 1 98.5 42 GLY B O 1
ATOM 943 N N . MET B 1 43 ? 7.059 14.656 1.371 1 98.38 43 MET B N 1
ATOM 944 C CA . MET B 1 43 ? 7.418 13.906 0.176 1 98.38 43 MET B CA 1
ATOM 945 C C . MET B 1 43 ? 6.266 13.008 -0.274 1 98.38 43 MET B C 1
ATOM 947 O O . MET B 1 43 ? 6.016 12.875 -1.473 1 98.38 43 MET B O 1
ATOM 951 N N . VAL B 1 44 ? 5.586 12.406 0.639 1 98.19 44 VAL B N 1
ATOM 952 C CA . VAL B 1 44 ? 4.441 11.555 0.333 1 98.19 44 VAL B CA 1
ATOM 953 C C . VAL B 1 44 ? 3.346 12.375 -0.336 1 98.19 44 VAL B C 1
ATOM 955 O O . VAL B 1 44 ? 2.811 11.984 -1.374 1 98.19 44 VAL B O 1
ATOM 958 N N . GLU B 1 45 ? 3.066 13.555 0.237 1 98.25 45 GLU B N 1
ATOM 959 C CA . GLU B 1 45 ? 1.979 14.398 -0.262 1 98.25 45 GLU B CA 1
ATOM 960 C C . GLU B 1 45 ? 2.293 14.93 -1.656 1 98.25 45 GLU B C 1
ATOM 962 O O . GLU B 1 45 ? 1.384 15.281 -2.41 1 98.25 45 GLU B O 1
ATOM 967 N N . ARG B 1 46 ? 3.539 14.953 -1.965 1 97.25 46 ARG B N 1
ATOM 968 C CA . ARG B 1 46 ? 3.947 15.438 -3.279 1 97.25 46 ARG B CA 1
ATOM 969 C C . ARG B 1 46 ? 4.258 14.281 -4.223 1 97.25 46 ARG B C 1
ATOM 971 O O . ARG B 1 46 ? 4.855 14.477 -5.281 1 97.25 46 ARG B O 1
ATOM 978 N N . ALA B 1 47 ? 3.961 13.102 -3.836 1 97.06 47 ALA B N 1
ATOM 979 C CA . ALA B 1 47 ? 4.16 11.898 -4.637 1 97.06 47 ALA B CA 1
ATOM 980 C C . ALA B 1 47 ? 5.633 11.719 -5 1 97.06 47 ALA B C 1
ATOM 982 O O . ALA B 1 47 ? 5.953 11.258 -6.098 1 97.06 47 ALA B O 1
ATOM 983 N N . GLU B 1 48 ? 6.484 12.055 -4.117 1 97.19 48 GLU B N 1
ATOM 984 C CA . GLU B 1 48 ? 7.922 11.945 -4.348 1 97.19 48 GLU B CA 1
ATOM 985 C C . GLU B 1 48 ? 8.484 10.68 -3.697 1 97.19 48 GLU B C 1
ATOM 987 O O . GLU B 1 48 ? 9.672 10.375 -3.848 1 97.19 48 GLU B O 1
ATOM 992 N N . ARG B 1 49 ? 7.656 9.969 -3.047 1 95.94 49 ARG B N 1
ATOM 993 C CA . ARG B 1 49 ? 8.055 8.734 -2.379 1 95.94 49 ARG B CA 1
ATOM 994 C C . ARG B 1 49 ? 7.129 7.582 -2.756 1 95.94 49 ARG B C 1
ATOM 996 O O . ARG B 1 49 ? 5.91 7.758 -2.83 1 95.94 49 ARG B O 1
ATOM 1003 N N . ASN B 1 50 ? 7.754 6.496 -3.025 1 96.88 50 ASN B N 1
ATOM 1004 C CA . ASN B 1 50 ? 6.996 5.254 -3.131 1 96.88 50 ASN B CA 1
ATOM 1005 C C . ASN B 1 50 ? 6.762 4.621 -1.761 1 96.88 50 ASN B C 1
ATOM 1007 O O . ASN B 1 50 ? 7.535 3.764 -1.329 1 96.88 50 ASN B O 1
ATOM 1011 N N . ILE B 1 51 ? 5.664 5.059 -1.115 1 97.81 51 ILE B N 1
ATOM 1012 C CA . ILE B 1 51 ? 5.379 4.758 0.284 1 97.81 51 ILE B CA 1
ATOM 1013 C C . ILE B 1 51 ? 5.109 3.264 0.447 1 97.81 51 ILE B C 1
ATOM 1015 O O . ILE B 1 51 ? 4.609 2.613 -0.474 1 97.81 51 ILE B O 1
ATOM 1019 N N . THR B 1 52 ? 5.426 2.766 1.66 1 97.81 52 THR B N 1
ATOM 1020 C CA . THR B 1 52 ? 5.223 1.352 1.959 1 97.81 52 THR B CA 1
ATOM 1021 C C . THR B 1 52 ? 3.883 1.13 2.65 1 97.81 52 THR B C 1
ATOM 1023 O O . THR B 1 52 ? 3.268 2.078 3.145 1 97.81 52 THR B O 1
ATOM 1026 N N . LEU B 1 53 ? 3.537 -0.138 2.664 1 97.56 53 LEU B N 1
ATOM 1027 C CA . LEU B 1 53 ? 2.258 -0.514 3.256 1 97.56 53 LEU B CA 1
ATOM 1028 C C . LEU B 1 53 ? 2.227 -0.178 4.742 1 97.56 53 LEU B C 1
ATOM 1030 O O . LEU B 1 53 ? 1.236 0.363 5.242 1 97.56 53 LEU B O 1
ATOM 1034 N N . ILE B 1 54 ? 3.25 -0.429 5.453 1 97 54 ILE B N 1
ATOM 1035 C CA . ILE B 1 54 ? 3.297 -0.15 6.883 1 97 54 ILE B CA 1
ATOM 1036 C C . ILE B 1 54 ? 3.152 1.351 7.121 1 97 54 ILE B C 1
ATOM 1038 O O . ILE B 1 54 ? 2.357 1.779 7.961 1 97 54 ILE B O 1
ATOM 1042 N N . ASN B 1 55 ? 3.873 2.133 6.383 1 97.88 55 ASN B N 1
ATOM 1043 C CA . ASN B 1 55 ? 3.809 3.58 6.566 1 97.88 55 ASN B CA 1
ATOM 1044 C C . ASN B 1 55 ? 2.455 4.141 6.141 1 97.88 55 ASN B C 1
ATOM 1046 O O . ASN B 1 55 ? 1.952 5.086 6.75 1 97.88 55 ASN B O 1
ATOM 1050 N N . MET B 1 56 ? 1.927 3.578 5.105 1 97.56 56 MET B N 1
ATOM 1051 C CA . MET B 1 56 ? 0.573 3.967 4.723 1 97.56 56 MET B CA 1
ATOM 1052 C C . MET B 1 56 ? -0.404 3.744 5.871 1 97.56 56 MET B C 1
ATOM 1054 O O . MET B 1 56 ? -1.239 4.605 6.156 1 97.56 56 MET B O 1
ATOM 1058 N N . ASN B 1 57 ? -0.267 2.652 6.469 1 96.81 57 ASN B N 1
ATOM 1059 C CA . ASN B 1 57 ? -1.153 2.305 7.574 1 96.81 57 ASN B CA 1
ATOM 1060 C C . ASN B 1 57 ? -0.942 3.227 8.773 1 96.81 57 ASN B C 1
ATOM 1062 O O . ASN B 1 57 ? -1.903 3.621 9.438 1 96.81 57 ASN B O 1
ATOM 1066 N N . LYS B 1 58 ? 0.225 3.512 9.062 1 97.69 58 LYS B N 1
ATOM 1067 C CA . LYS B 1 58 ? 0.518 4.457 10.141 1 97.69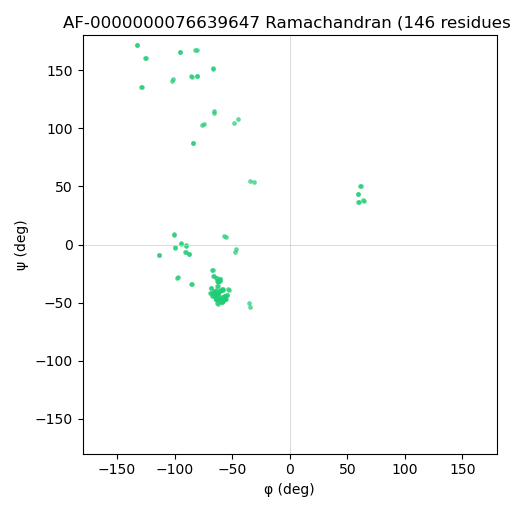 58 LYS B CA 1
ATOM 1068 C C . LYS B 1 58 ? -0.172 5.797 9.898 1 97.69 58 LYS B C 1
ATOM 1070 O O . LYS B 1 58 ? -0.772 6.367 10.805 1 97.69 58 LYS B O 1
ATOM 1075 N N . ILE B 1 59 ? -0.057 6.277 8.656 1 98.25 59 ILE B N 1
ATOM 1076 C CA . ILE B 1 59 ? -0.657 7.559 8.305 1 98.25 59 ILE B CA 1
ATOM 1077 C C . ILE B 1 59 ? -2.176 7.473 8.438 1 98.25 59 ILE B C 1
ATOM 1079 O O . ILE B 1 59 ? -2.809 8.375 9 1 98.25 59 ILE B O 1
ATOM 1083 N N . ALA B 1 60 ? -2.697 6.48 7.938 1 97.5 60 ALA B N 1
ATOM 1084 C CA . ALA B 1 60 ? -4.141 6.293 8.047 1 97.5 60 ALA B CA 1
ATOM 1085 C C . ALA B 1 60 ? -4.59 6.312 9.508 1 97.5 60 ALA B C 1
ATOM 1087 O O . ALA B 1 60 ? -5.559 6.992 9.859 1 97.5 60 ALA B O 1
ATOM 1088 N N . GLN B 1 61 ? -3.906 5.598 10.359 1 97.31 61 GLN B N 1
ATOM 1089 C CA . GLN B 1 61 ? -4.23 5.535 11.781 1 97.31 61 GLN B CA 1
ATOM 1090 C C . GLN B 1 61 ? -4.094 6.902 12.438 1 97.31 61 GLN B C 1
ATOM 1092 O O . GLN B 1 61 ? -4.953 7.309 13.227 1 97.31 61 GLN B O 1
ATOM 1097 N N . ALA B 1 62 ? -3.031 7.535 12.055 1 98.19 62 ALA B N 1
ATOM 1098 C CA . ALA B 1 62 ? -2.793 8.867 12.602 1 98.19 62 ALA B CA 1
ATOM 1099 C C . ALA B 1 62 ? -3.922 9.828 12.227 1 98.19 62 ALA B C 1
ATOM 1101 O O . ALA B 1 62 ? -4.246 10.742 12.984 1 98.19 62 ALA B O 1
ATOM 1102 N N . LEU B 1 63 ? -4.492 9.594 11.07 1 98.31 63 LEU B N 1
ATOM 1103 C CA . LEU B 1 63 ? -5.574 10.438 10.57 1 98.31 63 LEU B CA 1
ATOM 1104 C C . LEU B 1 63 ? -6.93 9.906 11.023 1 98.31 63 LEU B C 1
ATOM 1106 O O . LEU B 1 63 ? -7.969 10.477 10.68 1 98.31 63 LEU B O 1
ATOM 1110 N N . ASP B 1 64 ? -6.961 8.812 11.758 1 97.31 64 ASP B N 1
ATOM 1111 C CA . ASP B 1 64 ? -8.18 8.141 12.219 1 97.31 64 ASP B CA 1
ATOM 1112 C C . ASP B 1 64 ? -9.047 7.715 11.039 1 97.31 64 ASP B C 1
ATOM 1114 O O . ASP B 1 64 ? -10.25 7.984 11.016 1 97.31 64 ASP B O 1
ATOM 1118 N N . LEU B 1 65 ? -8.43 7.184 10.039 1 96.75 65 LEU B N 1
ATOM 1119 C CA . LEU B 1 65 ? -9.078 6.656 8.844 1 96.75 65 LEU B CA 1
ATOM 1120 C C . LEU B 1 65 ? -8.68 5.207 8.602 1 96.75 65 LEU B C 1
ATOM 1122 O O . LEU B 1 65 ? -7.656 4.746 9.117 1 96.75 65 LEU B O 1
ATOM 1126 N N . LYS B 1 66 ? -9.531 4.574 7.805 1 94.12 66 LYS B N 1
ATOM 1127 C CA . LYS B 1 66 ? -9.117 3.287 7.254 1 94.12 66 LYS B CA 1
ATOM 1128 C C . LYS B 1 66 ? -8.211 3.475 6.043 1 94.12 66 LYS B C 1
ATOM 1130 O O . LYS B 1 66 ? -8.383 4.418 5.27 1 94.12 66 LYS B O 1
ATOM 1135 N N . LEU B 1 67 ? -7.258 2.6 5.883 1 95.19 67 LEU B N 1
ATOM 1136 C CA . LEU B 1 67 ? -6.316 2.697 4.77 1 95.19 67 LEU B CA 1
ATOM 1137 C C . LEU B 1 67 ? -7.059 2.781 3.439 1 95.19 67 LEU B C 1
ATOM 1139 O O . LEU B 1 67 ? -6.68 3.562 2.564 1 95.19 67 LEU B O 1
A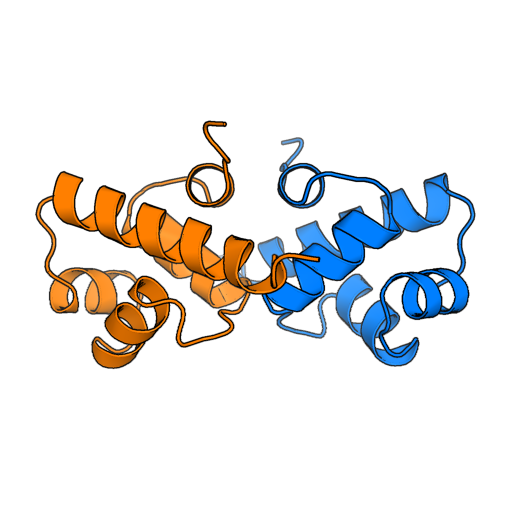TOM 1143 N N . ILE B 1 68 ? -8.133 2.049 3.301 1 94.12 68 ILE B N 1
ATOM 1144 C CA . ILE B 1 68 ? -8.883 1.988 2.055 1 94.12 68 ILE B CA 1
ATOM 1145 C C . ILE B 1 68 ? -9.469 3.363 1.739 1 94.12 68 ILE B C 1
ATOM 1147 O O . ILE B 1 68 ? -9.656 3.713 0.571 1 94.12 68 ILE B O 1
ATOM 1151 N N . ASP B 1 69 ? -9.742 4.145 2.77 1 93.31 69 ASP B N 1
ATOM 1152 C CA . ASP B 1 69 ? -10.297 5.48 2.568 1 93.31 69 ASP B CA 1
ATOM 1153 C C . ASP B 1 69 ? -9.289 6.391 1.862 1 93.31 69 ASP B C 1
ATOM 1155 O O . ASP B 1 69 ? -9.68 7.32 1.152 1 93.31 69 ASP B O 1
ATOM 1159 N N . LEU B 1 70 ? -8.062 6.129 2.018 1 95.75 70 LEU B N 1
ATOM 1160 C CA . LEU B 1 70 ? -7.012 6.941 1.423 1 95.75 70 LEU B CA 1
ATOM 1161 C C . LEU B 1 70 ? -6.691 6.469 0.008 1 95.75 70 LEU B C 1
ATOM 1163 O O . LEU B 1 70 ? -5.949 7.133 -0.72 1 95.75 70 LEU B O 1
ATOM 1167 N N . LEU B 1 71 ? -7.27 5.344 -0.373 1 93.75 71 LEU B N 1
ATOM 1168 C CA . LEU B 1 71 ? -6.977 4.77 -1.683 1 93.75 71 LEU B CA 1
ATOM 1169 C C . LEU B 1 71 ? -8.211 4.805 -2.578 1 93.75 71 LEU B C 1
ATOM 1171 O O . LEU B 1 71 ? -8.156 4.379 -3.734 1 93.75 71 LEU B O 1
ATOM 1175 N N . LYS B 1 72 ? -9.359 5.164 -1.99 1 82.88 72 LYS B N 1
ATOM 1176 C CA . LYS B 1 72 ? -10.594 5.223 -2.762 1 82.88 72 LYS B CA 1
ATOM 1177 C C . LYS B 1 72 ? -10.531 6.32 -3.82 1 82.88 72 LYS B C 1
ATOM 1179 O O . LYS B 1 72 ? -10.023 7.41 -3.561 1 82.88 72 LYS B O 1
ATOM 1184 N N . ASN B 1 73 ? -10.562 5.785 -5.125 1 65.88 73 ASN B N 1
ATOM 1185 C CA . ASN B 1 73 ? -10.703 6.801 -6.164 1 65.88 73 ASN B CA 1
ATOM 1186 C C . ASN B 1 73 ? -12.133 7.324 -6.238 1 65.88 73 ASN B C 1
ATOM 1188 O O . ASN B 1 73 ? -13.094 6.547 -6.164 1 65.88 73 ASN B O 1
ATOM 1192 N N . ASP B 1 74 ? -12.422 8.469 -5.734 1 49.25 74 ASP B N 1
ATOM 1193 C CA . ASP B 1 74 ? -13.75 9.016 -6.012 1 49.25 74 ASP B CA 1
ATOM 1194 C C . ASP B 1 74 ? -14.078 8.914 -7.5 1 49.25 74 ASP B C 1
ATOM 1196 O O . ASP B 1 74 ? -15.25 9.023 -7.891 1 49.25 74 ASP B O 1
ATOM 1200 N N . THR B 1 75 ? -13.195 8.5 -8.422 1 39.22 75 THR B N 1
ATOM 1201 C CA . THR B 1 75 ? -13.859 8.711 -9.703 1 39.22 75 THR B CA 1
ATOM 1202 C C . THR B 1 75 ? -14.906 7.629 -9.961 1 39.22 75 THR B C 1
ATOM 1204 O O . THR B 1 75 ? -14.758 6.496 -9.492 1 39.22 75 THR B O 1
#

Nearest PDB structures (foldseek):
  1y7y-assembly1_B  TM=9.940E-01  e=2.462E-06  Aeromonas hydrophila
  2b5a-assembly1_A  TM=9.312E-01  e=2.462E-06  [Bacillus] caldolyticus
  1y7y-assembly1_A  TM=9.872E-01  e=6.426E-06  Aeromonas hydrophila
  3vk0-assembly2_B  TM=9.726E-01  e=1.775E-05  Neisseria meningitidis MC58
  3f51-assembly1_A  TM=9.672E-01  e=1.796E-04  Corynebacterium glutamicum

Organism: NCBI:txid1194090

pLDDT: mean 90.59, std 17.95, range [25.45, 98.75]

Foldseek 3Di:
DPPCVLPQLQLLLCLLVVLCVVVPHDLCRLCVQLVHDSVVNVCSNVSNDPDDPSSLCSSCVSSVHDSVSSRDDPD/DPPCVLPQLQLLLCLLVVLCVVVPHDLCRLCVLLVHDSVVNVCSNVSNDPDDPSSLCSSCVSSVHDSVSSRDDPD

Sequence (150 aa):
MANNKNNILNLFGDRVRQARVEKKLSQEDLANLADLHRTYIGMVERAERNITLINMNKIAQALDLKLIDLLKNDTMANNKNNILNLFGDRVRQARVEKKLSQEDLANLADLHRTYIGMVERAERNITLINMNKIAQALDLKLIDLLKNDT